Protein AF-H2EST3-F1 (afdb_monomer_lite)

Secondary structure (DSSP, 8-state):
-------SHHHHHHHHHHHHHHHHHHHTTSGGGHHHHHHHHHHHHHHHHT-S-HHHHHHHHHHHHHHHHHHTT----HHHHHHHHHHHHHH-SS---

Sequence (97 aa):
MKIRWFSGGEERKNSAVPLIDDLISELNKKDDNEPVIVVLNKYKDELIKKETSVPFILSRLNVDVSNVVRDNNIIMTDKESDILRDIRKLSSIRYGY

Structure (mmCIF, N/CA/C/O backbone):
data_AF-H2EST3-F1
#
_entry.id   AF-H2EST3-F1
#
loop_
_atom_site.group_PDB
_atom_site.id
_atom_site.type_symbol
_atom_site.label_atom_id
_atom_site.label_alt_id
_atom_site.label_comp_id
_atom_site.label_asym_id
_atom_site.label_entity_id
_atom_site.label_seq_id
_atom_site.pdbx_PDB_ins_code
_atom_site.Cartn_x
_atom_site.Cartn_y
_atom_site.Cartn_z
_atom_site.occupancy
_atom_site.B_iso_or_equiv
_atom_site.auth_seq_id
_atom_site.auth_comp_id
_atom_site.auth_asym_id
_atom_site.auth_atom_id
_atom_site.pdbx_PDB_model_num
ATOM 1 N N . MET A 1 1 ? -5.373 19.910 -20.812 1.00 36.09 1 MET A N 1
ATOM 2 C CA . MET A 1 1 ? -5.288 18.456 -21.082 1.00 36.09 1 MET A CA 1
ATOM 3 C C . MET A 1 1 ? -3.822 18.065 -21.200 1.00 36.09 1 MET A C 1
ATOM 5 O O . MET A 1 1 ? -3.144 18.616 -22.055 1.00 36.09 1 MET A O 1
ATOM 9 N N . LYS A 1 2 ? -3.302 17.193 -20.326 1.00 43.75 2 LYS A N 1
ATOM 10 C CA . LYS A 1 2 ? -1.918 16.695 -20.416 1.00 43.75 2 LYS A CA 1
ATOM 11 C C . LYS A 1 2 ? -1.934 15.172 -20.354 1.00 43.75 2 LYS A C 1
ATOM 13 O O . LYS A 1 2 ? -1.912 14.588 -19.280 1.00 43.75 2 LYS A O 1
ATOM 18 N N . ILE A 1 3 ? -1.994 14.558 -21.529 1.00 56.38 3 ILE A N 1
ATOM 19 C CA . ILE A 1 3 ? -1.623 13.157 -21.708 1.00 56.38 3 ILE A CA 1
ATOM 20 C C . ILE A 1 3 ? -0.100 13.131 -21.548 1.00 56.38 3 ILE A C 1
ATOM 22 O O . ILE A 1 3 ? 0.609 13.703 -22.375 1.00 56.38 3 ILE A O 1
ATOM 26 N N . ARG A 1 4 ? 0.410 12.568 -20.447 1.00 41.22 4 ARG A N 1
ATOM 27 C CA . ARG A 1 4 ? 1.841 12.274 -20.317 1.00 41.22 4 ARG A CA 1
ATOM 28 C C . ARG A 1 4 ? 2.025 10.772 -20.416 1.00 41.22 4 ARG A C 1
ATOM 30 O O . ARG A 1 4 ? 1.585 10.011 -19.565 1.00 41.22 4 ARG A O 1
ATOM 37 N N . TRP A 1 5 ? 2.600 10.395 -21.544 1.00 43.50 5 TRP A N 1
ATOM 38 C CA . TRP A 1 5 ? 2.943 9.045 -21.940 1.00 43.50 5 TRP A CA 1
ATOM 39 C C . TRP A 1 5 ? 4.135 8.580 -21.093 1.00 43.50 5 TRP A C 1
ATOM 41 O O . TRP A 1 5 ? 5.263 9.010 -21.326 1.00 43.50 5 TRP A O 1
ATOM 51 N N . PHE A 1 6 ? 3.873 7.755 -20.079 1.00 49.47 6 PHE A N 1
ATOM 52 C CA . PHE A 1 6 ? 4.873 7.306 -19.110 1.00 49.47 6 PHE A CA 1
ATOM 53 C C . PHE A 1 6 ? 5.866 6.313 -19.756 1.00 49.47 6 PHE A C 1
ATOM 55 O O . PHE A 1 6 ? 5.531 5.151 -19.988 1.00 49.47 6 PHE A O 1
ATOM 62 N N . SER A 1 7 ? 7.083 6.765 -20.061 1.00 44.47 7 SER A N 1
ATOM 63 C CA . SER A 1 7 ? 8.104 6.063 -20.857 1.00 44.47 7 SER A CA 1
ATOM 64 C C . SER A 1 7 ? 9.293 5.514 -20.050 1.00 44.47 7 SER A C 1
ATOM 66 O O . SER A 1 7 ? 10.245 5.008 -20.638 1.00 44.47 7 SER A O 1
ATOM 68 N N . GLY A 1 8 ? 9.270 5.523 -18.713 1.00 51.50 8 GLY A N 1
ATOM 69 C CA . GLY A 1 8 ? 10.373 4.960 -17.917 1.00 51.50 8 GLY A CA 1
ATOM 70 C C . GLY A 1 8 ? 9.959 4.485 -16.528 1.00 51.50 8 GLY A C 1
ATOM 71 O O . GLY A 1 8 ? 9.022 5.013 -15.935 1.00 51.50 8 GLY A O 1
ATOM 72 N N . GLY A 1 9 ? 10.667 3.495 -15.968 1.00 54.47 9 GLY A N 1
ATOM 73 C CA . GLY A 1 9 ? 10.427 2.994 -14.602 1.00 54.47 9 GLY A CA 1
ATOM 74 C C . GLY A 1 9 ? 10.441 4.085 -13.518 1.00 54.47 9 GLY A C 1
ATOM 75 O O . GLY A 1 9 ? 9.825 3.920 -12.470 1.00 54.47 9 GLY A O 1
ATOM 76 N N . GLU A 1 10 ? 11.068 5.228 -13.795 1.00 57.81 10 GLU A N 1
ATOM 77 C CA . GLU A 1 10 ? 11.067 6.409 -12.932 1.00 57.81 10 GLU A CA 1
ATOM 78 C C . GLU A 1 10 ? 9.704 7.119 -12.857 1.00 57.81 10 GLU A C 1
ATOM 80 O O . GLU A 1 10 ? 9.302 7.570 -11.786 1.00 57.81 10 GLU A O 1
ATOM 85 N N . GLU A 1 11 ? 8.937 7.139 -13.948 1.00 63.66 11 GLU A N 1
ATOM 86 C CA . GLU A 1 11 ? 7.596 7.724 -13.963 1.00 63.66 11 GLU A CA 1
ATOM 87 C C . GLU A 1 11 ? 6.582 6.856 -13.214 1.00 63.66 11 GLU A C 1
ATOM 89 O O . GLU A 1 11 ? 5.769 7.375 -12.453 1.00 63.66 11 GLU A O 1
ATOM 94 N N . ARG A 1 12 ? 6.691 5.526 -13.331 1.00 64.12 12 ARG A N 1
ATOM 95 C CA . ARG A 1 12 ? 5.857 4.600 -12.544 1.00 64.12 12 ARG A CA 1
ATOM 96 C C . ARG A 1 12 ? 6.105 4.747 -11.049 1.00 64.12 12 ARG A C 1
ATOM 98 O O . ARG A 1 12 ? 5.153 4.684 -10.282 1.00 64.12 12 ARG A O 1
ATOM 105 N N . LYS A 1 13 ? 7.354 4.993 -10.635 1.00 62.72 13 LYS A N 1
ATOM 106 C CA . LYS A 1 13 ? 7.672 5.319 -9.238 1.00 62.72 13 LYS A CA 1
ATOM 107 C C . LYS A 1 13 ? 6.991 6.622 -8.806 1.00 62.72 13 LYS A C 1
ATOM 109 O O . LYS A 1 13 ? 6.357 6.648 -7.755 1.00 62.72 13 LYS A O 1
ATOM 114 N N . ASN A 1 14 ? 7.090 7.672 -9.624 1.00 68.94 14 ASN A N 1
ATOM 115 C CA . ASN A 1 14 ? 6.472 8.971 -9.339 1.00 68.94 14 ASN A CA 1
ATOM 116 C C . ASN A 1 14 ? 4.937 8.915 -9.288 1.00 68.94 14 ASN A C 1
ATOM 118 O O . ASN A 1 14 ? 4.338 9.763 -8.638 1.00 68.94 14 ASN A O 1
ATOM 122 N N . SER A 1 15 ? 4.302 7.924 -9.920 1.00 71.62 15 SER A N 1
ATOM 123 C CA . SER A 1 15 ? 2.865 7.659 -9.774 1.00 71.62 15 SER A CA 1
ATOM 124 C C . SER A 1 15 ? 2.531 6.714 -8.614 1.00 71.62 15 SER A C 1
ATOM 126 O O . SER A 1 15 ? 1.505 6.894 -7.973 1.00 71.62 15 SER A O 1
ATOM 128 N N . ALA A 1 16 ? 3.379 5.727 -8.310 1.00 82.50 16 ALA A N 1
ATOM 129 C CA . ALA A 1 16 ? 3.108 4.730 -7.272 1.00 82.50 16 ALA A CA 1
ATOM 130 C C . ALA A 1 16 ? 3.274 5.275 -5.847 1.00 82.50 16 ALA A C 1
ATOM 132 O O . ALA A 1 16 ? 2.434 5.017 -4.993 1.00 82.50 16 ALA A O 1
ATOM 133 N N . VAL A 1 17 ? 4.341 6.038 -5.586 1.00 86.56 17 VAL A N 1
ATOM 134 C CA . VAL A 1 17 ? 4.615 6.603 -4.253 1.00 86.56 17 VAL A CA 1
ATOM 135 C C . VAL A 1 17 ? 3.463 7.475 -3.728 1.00 86.56 17 VAL A C 1
ATOM 137 O O . VAL A 1 17 ? 3.048 7.230 -2.598 1.00 86.56 17 VAL A O 1
ATOM 140 N N . PRO A 1 18 ? 2.901 8.439 -4.489 1.00 87.94 18 PRO A N 1
ATOM 141 C CA . PRO A 1 18 ? 1.779 9.240 -3.995 1.00 87.94 18 PRO A CA 1
ATOM 142 C C . PRO A 1 18 ? 0.493 8.430 -3.790 1.00 87.94 18 PRO A C 1
ATOM 144 O O . PRO A 1 18 ? -0.256 8.740 -2.874 1.00 87.94 18 PRO A O 1
ATOM 147 N N . LEU A 1 19 ? 0.243 7.376 -4.578 1.00 87.44 19 LEU A N 1
ATOM 148 C CA . LEU A 1 19 ? -0.903 6.484 -4.344 1.00 87.44 19 LEU A CA 1
ATOM 149 C C . LEU A 1 19 ? -0.747 5.691 -3.042 1.00 87.44 19 LEU A C 1
ATOM 151 O O . LEU A 1 19 ? -1.704 5.537 -2.292 1.00 87.44 19 LEU A O 1
ATOM 155 N N . ILE A 1 20 ? 0.465 5.207 -2.757 1.00 88.69 20 ILE A N 1
ATOM 156 C CA . ILE A 1 20 ? 0.762 4.528 -1.491 1.00 88.69 20 ILE A CA 1
ATOM 157 C C . ILE A 1 20 ? 0.611 5.503 -0.315 1.00 88.69 20 ILE A C 1
ATOM 159 O O . ILE A 1 20 ? 0.094 5.114 0.727 1.00 88.69 20 ILE A O 1
ATOM 163 N N . ASP A 1 21 ? 1.020 6.763 -0.480 1.00 90.06 21 ASP A N 1
ATOM 164 C CA . ASP A 1 21 ? 0.868 7.802 0.544 1.00 90.06 21 ASP A CA 1
ATOM 165 C C . ASP A 1 21 ? -0.608 8.132 0.827 1.00 90.06 21 ASP A C 1
ATOM 167 O O . ASP A 1 21 ? -1.009 8.160 1.990 1.00 90.06 21 ASP A O 1
ATOM 171 N N . ASP A 1 22 ? -1.433 8.282 -0.219 1.00 89.94 22 ASP A N 1
ATOM 172 C CA . ASP A 1 22 ? -2.883 8.494 -0.076 1.00 89.94 22 ASP A CA 1
ATOM 173 C C . ASP A 1 22 ? -3.542 7.299 0.626 1.00 89.94 22 ASP A C 1
ATOM 175 O O . ASP A 1 22 ? -4.299 7.482 1.577 1.00 89.94 22 ASP A O 1
ATOM 179 N N . LEU A 1 23 ? -3.172 6.067 0.249 1.00 90.00 23 LEU A N 1
ATOM 180 C CA . LEU A 1 23 ? -3.679 4.859 0.901 1.00 90.00 23 LEU A CA 1
ATOM 181 C C . LEU A 1 23 ? -3.292 4.801 2.386 1.00 90.00 23 LEU A C 1
ATOM 183 O O . LEU A 1 23 ? -4.140 4.501 3.220 1.00 90.00 23 LEU A O 1
ATOM 187 N N . ILE A 1 24 ? -2.039 5.118 2.734 1.00 90.31 24 ILE A N 1
ATOM 188 C CA . ILE A 1 24 ? -1.592 5.194 4.134 1.00 90.31 24 ILE A CA 1
ATOM 189 C C . ILE A 1 24 ? -2.368 6.279 4.891 1.00 90.31 24 ILE A C 1
ATOM 191 O O . ILE A 1 24 ? -2.750 6.059 6.037 1.00 90.31 24 ILE A O 1
ATOM 195 N N . SER A 1 25 ? -2.613 7.438 4.275 1.00 90.00 25 SER A N 1
ATOM 196 C CA . SER A 1 25 ? -3.373 8.536 4.884 1.00 90.00 25 SER A CA 1
ATOM 197 C C . SER A 1 25 ? -4.826 8.148 5.170 1.00 90.00 25 SER A C 1
ATOM 199 O O . SER A 1 25 ? -5.345 8.449 6.243 1.00 90.00 25 SER A O 1
ATOM 201 N N . GLU A 1 26 ? -5.475 7.435 4.245 1.00 88.38 26 GLU A N 1
ATOM 202 C CA . GLU A 1 26 ? -6.831 6.918 4.446 1.00 88.38 26 GLU A CA 1
ATOM 203 C C . GLU A 1 26 ? -6.877 5.829 5.522 1.00 88.38 26 GLU A C 1
ATOM 205 O O . GLU A 1 26 ? -7.736 5.880 6.403 1.00 88.38 26 GLU A O 1
ATOM 210 N N . LEU A 1 27 ? -5.919 4.897 5.502 1.00 86.81 27 LEU A N 1
ATOM 211 C CA . LEU A 1 27 ? -5.834 3.808 6.474 1.00 86.81 27 LEU A CA 1
ATOM 212 C C . LEU A 1 27 ? -5.523 4.319 7.889 1.00 86.81 27 LEU A C 1
ATOM 214 O O . LEU A 1 27 ? -6.094 3.795 8.839 1.00 86.81 27 LEU A O 1
ATOM 218 N N . ASN A 1 28 ? -4.696 5.363 8.031 1.00 85.75 28 ASN A N 1
ATOM 219 C CA . ASN A 1 28 ? -4.355 6.002 9.314 1.00 85.75 28 ASN A CA 1
ATOM 220 C C . ASN A 1 28 ? -5.555 6.635 10.036 1.00 85.75 28 ASN A C 1
ATOM 222 O O . ASN A 1 28 ? -5.437 7.027 11.192 1.00 85.75 28 ASN A O 1
ATOM 226 N N . LYS A 1 29 ? -6.713 6.766 9.379 1.00 84.56 29 LYS A N 1
ATOM 227 C CA . LYS A 1 29 ? -7.941 7.248 10.030 1.00 84.56 29 LYS A CA 1
ATOM 228 C C . LYS A 1 29 ? -8.568 6.203 10.960 1.00 84.56 29 LYS A C 1
ATOM 230 O O . LYS A 1 29 ? -9.520 6.537 11.661 1.00 84.56 29 LYS A O 1
ATOM 235 N N . LYS A 1 30 ? -8.089 4.954 10.930 1.00 81.38 30 LYS A N 1
ATOM 236 C CA . LYS A 1 30 ? -8.565 3.840 11.758 1.00 81.38 30 LYS A CA 1
ATOM 237 C C . LYS A 1 30 ? -7.365 3.185 12.455 1.00 81.38 30 LYS A C 1
ATOM 239 O O . LYS A 1 30 ? -6.412 2.802 11.779 1.00 81.38 30 LYS A O 1
ATOM 244 N N . ASP A 1 31 ? -7.432 3.011 13.773 1.00 71.56 31 ASP A N 1
ATOM 245 C CA . ASP A 1 31 ? -6.364 2.379 14.567 1.00 71.56 31 ASP A CA 1
ATOM 246 C C . ASP A 1 31 ? -6.110 0.905 14.184 1.00 71.56 31 ASP A C 1
ATOM 248 O O . ASP A 1 31 ? -4.979 0.432 14.251 1.00 71.56 31 ASP A O 1
ATOM 252 N N . ASP A 1 32 ? -7.119 0.181 13.691 1.00 78.19 32 ASP A N 1
ATOM 253 C CA . ASP A 1 32 ? -7.011 -1.253 13.361 1.00 78.19 32 ASP A CA 1
ATOM 254 C C . ASP A 1 32 ? -6.181 -1.564 12.094 1.00 78.19 32 ASP A C 1
ATOM 256 O O . ASP A 1 32 ? -5.981 -2.724 11.729 1.00 78.19 32 ASP A O 1
ATOM 260 N N . ASN A 1 33 ? -5.683 -0.536 11.401 1.00 85.12 33 ASN A N 1
ATOM 261 C CA . ASN A 1 33 ? -4.982 -0.671 10.123 1.00 85.12 33 ASN A CA 1
ATOM 262 C C . ASN A 1 33 ? -3.451 -0.641 10.237 1.00 85.12 33 ASN A C 1
ATOM 264 O O . ASN A 1 33 ? -2.756 -0.685 9.215 1.00 85.12 33 ASN A O 1
ATOM 268 N N . GLU A 1 34 ? -2.896 -0.578 11.448 1.00 86.38 34 GLU A N 1
ATOM 269 C CA . GLU A 1 34 ? -1.444 -0.531 11.661 1.00 86.38 34 GLU A CA 1
ATOM 270 C C . GLU A 1 34 ? -0.669 -1.631 10.894 1.00 86.38 34 GLU A C 1
ATOM 272 O O . GLU A 1 34 ? 0.304 -1.297 10.205 1.00 86.38 34 GLU A O 1
ATOM 277 N N . PRO A 1 35 ? -1.113 -2.910 10.866 1.00 87.31 35 PRO A N 1
ATOM 278 C CA . PRO A 1 35 ? -0.396 -3.971 10.157 1.00 87.31 35 PRO A CA 1
ATOM 279 C C . PRO A 1 35 ? -0.228 -3.706 8.655 1.00 87.31 35 PRO A C 1
ATOM 281 O O . PRO A 1 35 ? 0.837 -3.962 8.086 1.00 87.31 35 PRO A O 1
ATOM 284 N N . VAL A 1 36 ? -1.257 -3.170 7.988 1.00 88.44 36 VAL A N 1
ATOM 285 C CA . VAL A 1 36 ? -1.196 -2.887 6.545 1.00 88.44 36 VAL A CA 1
ATOM 286 C C . VAL A 1 36 ? -0.387 -1.620 6.260 1.00 88.44 36 VAL A C 1
ATOM 288 O O . VAL A 1 36 ? 0.343 -1.566 5.269 1.00 88.44 36 VAL A O 1
ATOM 291 N N . ILE A 1 37 ? -0.420 -0.634 7.160 1.00 89.69 37 ILE A N 1
ATOM 292 C CA . ILE A 1 37 ? 0.374 0.597 7.055 1.00 89.69 37 ILE A CA 1
ATOM 293 C C . ILE A 1 37 ? 1.874 0.290 7.147 1.00 89.69 37 ILE A C 1
ATOM 295 O O . ILE A 1 37 ? 2.665 0.851 6.382 1.00 89.69 37 ILE A O 1
ATOM 299 N N . VAL A 1 38 ? 2.283 -0.626 8.030 1.00 90.94 38 VAL A N 1
ATOM 300 C CA . VAL A 1 38 ? 3.684 -1.069 8.146 1.00 90.94 38 VAL A CA 1
ATOM 301 C C . VAL A 1 38 ? 4.173 -1.684 6.833 1.00 90.94 38 VAL A C 1
ATOM 303 O O . VAL A 1 38 ? 5.250 -1.338 6.338 1.00 90.94 38 VAL A O 1
ATOM 306 N N . VAL A 1 39 ? 3.359 -2.548 6.224 1.00 91.81 39 VAL A N 1
ATOM 307 C CA . VAL A 1 39 ? 3.659 -3.173 4.929 1.00 91.81 39 VAL A CA 1
ATOM 308 C C . VAL A 1 39 ? 3.784 -2.125 3.820 1.00 91.81 39 VAL A C 1
ATOM 310 O O . VAL A 1 39 ? 4.756 -2.140 3.063 1.00 91.81 39 VAL A O 1
ATOM 313 N N . LEU A 1 40 ? 2.846 -1.178 3.739 1.00 91.12 40 LEU A N 1
ATOM 314 C CA . LEU A 1 40 ? 2.870 -0.110 2.735 1.00 91.12 40 LEU A CA 1
ATOM 315 C C . LEU A 1 40 ? 4.113 0.784 2.866 1.00 91.12 40 LEU A C 1
ATOM 317 O O . LEU A 1 40 ? 4.745 1.104 1.857 1.00 91.12 40 LEU A O 1
ATOM 321 N N . ASN A 1 41 ? 4.512 1.136 4.092 1.00 91.69 41 ASN A N 1
ATOM 322 C CA . ASN A 1 41 ? 5.718 1.930 4.338 1.00 91.69 41 ASN A CA 1
ATOM 323 C C . ASN A 1 41 ? 6.999 1.195 3.931 1.00 91.69 41 ASN A C 1
ATOM 325 O O . ASN A 1 41 ? 7.872 1.798 3.306 1.00 91.69 41 ASN A O 1
ATOM 329 N N . LYS A 1 42 ? 7.095 -0.110 4.215 1.00 91.75 42 LYS A N 1
ATOM 330 C CA . LYS A 1 42 ? 8.230 -0.939 3.786 1.00 91.75 42 LYS A CA 1
ATOM 331 C C . LYS A 1 42 ? 8.406 -0.898 2.266 1.00 91.75 42 LYS A C 1
ATOM 333 O O . LYS A 1 42 ? 9.492 -0.614 1.769 1.00 91.75 42 LYS A O 1
ATOM 338 N N . TYR A 1 43 ? 7.327 -1.120 1.522 1.00 90.00 43 TYR A N 1
ATOM 339 C CA . TYR A 1 43 ? 7.380 -1.123 0.061 1.00 90.00 43 TYR A CA 1
ATOM 340 C C . TYR A 1 43 ? 7.582 0.275 -0.542 1.00 90.00 43 TYR A C 1
ATOM 342 O O . TYR A 1 43 ? 8.227 0.405 -1.583 1.00 90.00 43 TYR A O 1
ATOM 350 N N . LYS A 1 44 ? 7.081 1.336 0.107 1.00 89.50 44 LYS A N 1
ATOM 351 C CA . LYS A 1 44 ? 7.389 2.729 -0.259 1.00 89.50 44 LYS A CA 1
ATOM 352 C C . LYS A 1 44 ? 8.893 2.999 -0.169 1.00 89.50 44 LYS A C 1
ATOM 354 O O . LYS A 1 44 ? 9.455 3.583 -1.093 1.00 89.50 44 LYS A O 1
ATOM 359 N N . ASP A 1 45 ? 9.541 2.552 0.903 1.00 88.88 45 ASP A N 1
ATOM 360 C CA . ASP A 1 45 ? 10.988 2.685 1.082 1.00 88.88 45 ASP A CA 1
ATOM 361 C C . ASP A 1 45 ? 11.773 1.891 0.018 1.00 88.88 45 ASP A C 1
ATOM 363 O O . ASP A 1 45 ? 12.652 2.457 -0.635 1.00 88.88 45 ASP A O 1
ATOM 367 N N . GLU A 1 46 ? 11.374 0.646 -0.280 1.00 88.69 46 GLU A N 1
ATOM 368 C CA . GLU A 1 46 ? 11.963 -0.157 -1.372 1.00 88.69 46 GLU A CA 1
ATOM 369 C C . GLU A 1 46 ? 11.841 0.544 -2.745 1.00 88.69 46 GLU A C 1
ATOM 371 O O . GLU A 1 46 ? 12.793 0.572 -3.535 1.00 88.69 46 GLU A O 1
ATOM 376 N N . LEU A 1 47 ? 10.690 1.171 -3.035 1.00 84.75 47 LEU A N 1
ATOM 377 C CA . LEU A 1 47 ? 10.489 1.959 -4.258 1.00 84.75 47 LEU A CA 1
ATOM 378 C C . LEU A 1 47 ? 11.423 3.175 -4.320 1.00 84.75 47 LEU A C 1
ATOM 380 O O . LEU A 1 47 ? 11.945 3.496 -5.393 1.00 84.75 47 LEU A O 1
ATOM 384 N N . ILE A 1 48 ? 11.632 3.865 -3.195 1.00 83.75 48 ILE A N 1
ATOM 385 C CA . ILE A 1 48 ? 12.508 5.042 -3.106 1.00 83.75 48 ILE A CA 1
ATOM 386 C C . ILE A 1 48 ? 13.967 4.637 -3.313 1.00 83.75 48 ILE A C 1
ATOM 388 O O . ILE A 1 48 ? 14.659 5.281 -4.109 1.00 83.75 48 ILE A O 1
ATOM 392 N N . LYS A 1 49 ? 14.400 3.550 -2.665 1.00 82.44 49 LYS A N 1
ATOM 393 C CA . LYS A 1 49 ? 15.760 3.005 -2.755 1.00 82.44 49 LYS A CA 1
ATOM 394 C C . LYS A 1 49 ? 16.092 2.401 -4.122 1.00 82.44 49 LYS A C 1
ATOM 396 O O . LYS A 1 49 ? 17.265 2.189 -4.413 1.00 82.44 49 LYS A O 1
ATOM 401 N N . LYS A 1 50 ? 15.090 2.182 -4.989 1.00 70.38 50 LYS A N 1
ATOM 402 C CA . LYS A 1 50 ? 15.236 1.580 -6.330 1.00 70.38 50 LYS A CA 1
ATOM 403 C C . LYS A 1 50 ? 15.994 0.236 -6.290 1.00 70.38 50 LYS A C 1
ATOM 405 O O . LYS A 1 50 ? 16.699 -0.093 -7.240 1.00 70.38 50 LYS A O 1
ATOM 410 N N . GLU A 1 51 ? 15.840 -0.547 -5.219 1.00 67.25 51 GLU A N 1
ATOM 411 C CA . GLU A 1 51 ? 16.583 -1.808 -5.027 1.00 67.25 51 GLU A CA 1
ATOM 412 C C . GLU A 1 51 ? 16.248 -2.857 -6.096 1.00 67.25 51 GLU A C 1
ATOM 414 O O . GLU A 1 51 ? 17.041 -3.749 -6.387 1.00 67.25 51 GLU A O 1
ATOM 419 N N . THR A 1 52 ? 15.062 -2.775 -6.705 1.00 75.00 52 THR A N 1
ATOM 420 C CA . THR A 1 52 ? 14.599 -3.696 -7.751 1.00 75.00 52 THR A CA 1
ATOM 421 C C . THR A 1 52 ? 13.630 -2.984 -8.705 1.00 75.00 52 THR A C 1
ATOM 423 O O . THR A 1 52 ? 13.242 -1.832 -8.500 1.00 75.00 52 THR A O 1
ATOM 426 N N . SER A 1 53 ? 13.233 -3.651 -9.793 1.00 82.19 53 SER A N 1
ATOM 427 C CA . SER A 1 53 ? 12.247 -3.120 -10.735 1.00 82.19 53 SER A CA 1
ATOM 428 C C . SER A 1 53 ? 10.914 -2.777 -10.047 1.00 82.19 53 SER A C 1
ATOM 430 O O . SER A 1 53 ? 10.322 -3.600 -9.350 1.00 82.19 53 SER A O 1
ATOM 432 N N . VAL A 1 54 ? 10.408 -1.565 -10.300 1.00 81.69 54 VAL A N 1
ATOM 433 C CA . VAL A 1 54 ? 9.112 -1.068 -9.798 1.00 81.69 54 VAL A CA 1
ATOM 434 C C . VAL A 1 54 ? 7.957 -2.073 -9.961 1.00 81.69 54 VAL A C 1
ATOM 4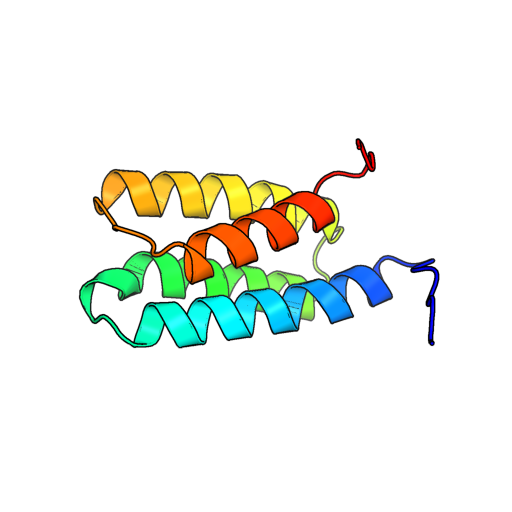36 O O . VAL A 1 54 ? 7.276 -2.325 -8.971 1.00 81.69 54 VAL A O 1
ATOM 439 N N . PRO A 1 55 ? 7.716 -2.699 -11.135 1.00 82.12 55 PRO A N 1
ATOM 440 C CA . PRO A 1 55 ? 6.607 -3.648 -11.271 1.00 82.12 55 PRO A CA 1
ATOM 441 C C . PRO A 1 55 ? 6.752 -4.882 -10.371 1.00 82.12 55 PRO A C 1
ATOM 443 O O . PRO A 1 55 ? 5.747 -5.391 -9.882 1.00 82.12 55 PRO A O 1
ATOM 446 N N . PHE A 1 56 ? 7.980 -5.336 -10.099 1.00 84.50 56 PHE A N 1
ATOM 447 C CA . PHE A 1 56 ? 8.221 -6.457 -9.190 1.00 84.50 56 PHE A CA 1
ATOM 448 C C . PHE A 1 56 ? 7.894 -6.090 -7.738 1.00 84.50 56 PHE A C 1
ATOM 450 O O . PHE A 1 56 ? 7.167 -6.827 -7.073 1.00 84.50 56 PHE A O 1
ATOM 457 N N . ILE A 1 57 ? 8.353 -4.919 -7.279 1.00 87.31 57 ILE A N 1
ATOM 458 C CA . ILE A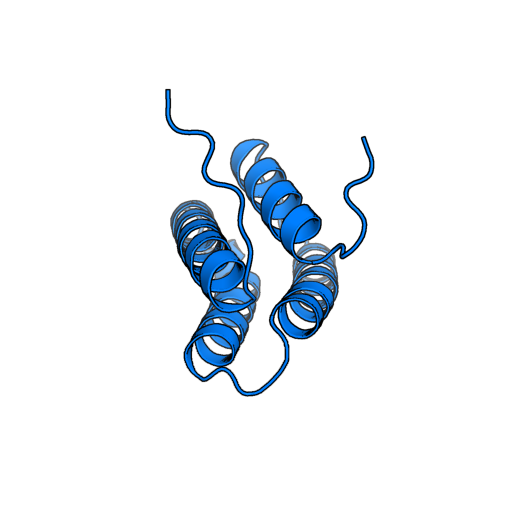 1 57 ? 8.054 -4.402 -5.933 1.00 87.31 57 ILE A CA 1
ATOM 459 C C . ILE A 1 57 ? 6.535 -4.269 -5.745 1.00 87.31 57 ILE A C 1
ATOM 461 O O . ILE A 1 57 ? 5.977 -4.769 -4.771 1.00 87.31 57 ILE A O 1
ATOM 465 N N . LEU A 1 58 ? 5.840 -3.676 -6.721 1.00 86.38 58 LEU A N 1
ATOM 466 C CA . LEU A 1 58 ? 4.388 -3.496 -6.663 1.00 86.38 58 LEU A CA 1
ATOM 467 C C . LEU A 1 58 ? 3.615 -4.821 -6.733 1.00 86.38 58 LEU A C 1
ATOM 469 O O . LEU A 1 58 ? 2.586 -4.970 -6.078 1.00 86.38 58 LEU A O 1
ATOM 473 N N . SER A 1 59 ? 4.095 -5.805 -7.499 1.00 87.00 59 SER A N 1
ATOM 474 C CA . SER A 1 59 ? 3.478 -7.135 -7.529 1.00 87.00 59 SER A CA 1
ATOM 475 C C . SER A 1 59 ? 3.554 -7.813 -6.163 1.00 87.00 59 SER A C 1
ATOM 477 O O . SER A 1 59 ? 2.588 -8.451 -5.749 1.00 87.00 59 SER A O 1
ATOM 479 N N . ARG A 1 60 ? 4.681 -7.664 -5.457 1.00 90.12 60 ARG A N 1
ATOM 480 C CA . ARG A 1 60 ? 4.862 -8.218 -4.114 1.00 90.12 60 ARG A CA 1
ATOM 481 C C . ARG A 1 60 ? 3.997 -7.493 -3.083 1.00 90.12 60 ARG A C 1
ATOM 483 O O . ARG A 1 60 ? 3.304 -8.158 -2.320 1.00 90.12 60 ARG A O 1
ATOM 490 N N . LEU A 1 61 ? 3.944 -6.158 -3.152 1.00 91.00 61 LEU A N 1
ATOM 491 C CA . LEU A 1 61 ? 3.048 -5.332 -2.336 1.00 91.00 61 LEU A CA 1
ATOM 492 C C . LEU A 1 61 ? 1.597 -5.809 -2.431 1.00 91.00 61 LEU A C 1
ATOM 494 O O . LEU A 1 61 ? 0.953 -5.974 -1.403 1.00 91.00 61 LEU A O 1
ATOM 498 N N . ASN A 1 62 ? 1.086 -6.083 -3.636 1.00 88.88 62 ASN A N 1
ATOM 499 C CA . ASN A 1 62 ? -0.299 -6.537 -3.800 1.00 88.88 62 ASN A CA 1
ATOM 500 C C . ASN A 1 62 ? -0.587 -7.849 -3.054 1.00 88.88 62 ASN A C 1
ATOM 502 O O . ASN A 1 62 ? -1.666 -8.006 -2.483 1.00 88.88 62 ASN A O 1
ATOM 506 N N . VAL A 1 63 ? 0.362 -8.789 -3.057 1.00 90.38 63 VAL A N 1
ATOM 507 C CA . VAL A 1 63 ? 0.216 -10.079 -2.366 1.00 90.38 63 VAL A CA 1
ATOM 508 C C . VAL A 1 63 ? 0.277 -9.889 -0.853 1.00 90.38 63 VAL A C 1
ATOM 510 O O . VAL A 1 63 ? -0.600 -10.382 -0.147 1.00 90.38 63 VAL A O 1
ATOM 513 N N . ASP A 1 64 ? 1.270 -9.147 -0.361 1.00 92.06 64 ASP A N 1
ATOM 514 C CA . ASP A 1 64 ? 1.433 -8.863 1.067 1.00 92.06 64 ASP A CA 1
ATOM 515 C C . ASP A 1 64 ? 0.223 -8.113 1.637 1.00 92.06 64 ASP A C 1
ATOM 517 O O . ASP A 1 64 ? -0.350 -8.551 2.629 1.00 92.06 64 ASP A O 1
ATOM 521 N N . VAL A 1 65 ? -0.230 -7.043 0.974 1.00 90.00 65 VAL A N 1
ATOM 522 C CA . VAL A 1 65 ? -1.418 -6.283 1.396 1.00 90.00 65 VAL A CA 1
ATOM 523 C C . VAL A 1 65 ? -2.653 -7.180 1.422 1.00 90.00 65 VAL A C 1
ATOM 525 O O . VAL A 1 65 ? -3.384 -7.167 2.405 1.00 90.00 65 VAL A O 1
ATOM 528 N N . SER A 1 66 ? -2.866 -8.010 0.394 1.00 88.56 66 SER A N 1
ATOM 529 C CA . SER A 1 66 ? -4.011 -8.935 0.363 1.00 88.56 66 SER A CA 1
ATOM 530 C C . SER A 1 66 ? -3.975 -9.944 1.514 1.00 88.56 66 SER A C 1
ATOM 532 O O . SER A 1 66 ? -5.015 -10.261 2.088 1.00 88.56 66 SER A O 1
ATOM 534 N N . ASN A 1 67 ? -2.786 -10.444 1.864 1.00 91.56 67 ASN A N 1
ATOM 535 C CA . ASN A 1 67 ? -2.618 -11.348 2.996 1.00 91.56 67 ASN A CA 1
ATOM 536 C C . ASN A 1 67 ? -2.892 -10.627 4.318 1.00 91.56 67 ASN A C 1
ATOM 538 O O . ASN A 1 67 ? -3.708 -11.108 5.090 1.00 91.56 67 ASN A O 1
ATOM 542 N N . VAL A 1 68 ? -2.295 -9.455 4.551 1.00 91.25 68 VAL A N 1
ATOM 543 C CA . VAL A 1 68 ? -2.473 -8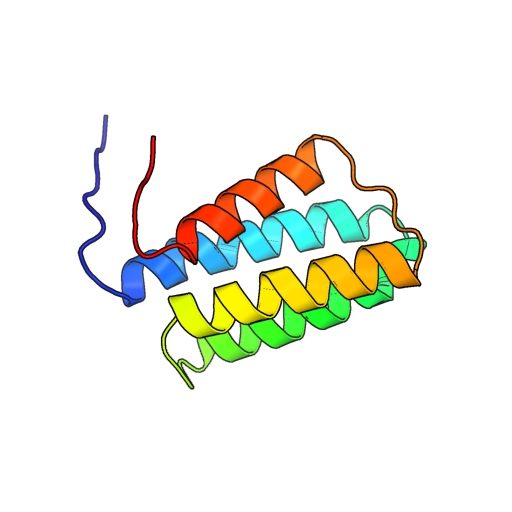.696 5.801 1.00 91.25 68 VAL A CA 1
ATOM 544 C C . VAL A 1 68 ? -3.920 -8.257 6.001 1.00 91.25 68 VAL A C 1
ATOM 546 O O . VAL A 1 68 ? -4.437 -8.379 7.110 1.00 91.25 68 VAL A O 1
ATOM 549 N N . VAL A 1 69 ? -4.590 -7.802 4.940 1.00 89.00 69 VAL A N 1
ATOM 550 C CA . VAL A 1 69 ? -6.013 -7.439 4.979 1.00 89.00 69 VAL A CA 1
ATOM 551 C C . VAL A 1 69 ? -6.870 -8.642 5.371 1.00 89.00 69 VAL A C 1
ATOM 553 O O . VAL A 1 69 ? -7.756 -8.507 6.211 1.00 89.00 69 VAL A O 1
ATOM 556 N N . ARG A 1 70 ? -6.585 -9.826 4.814 1.00 89.19 70 ARG A N 1
ATOM 557 C CA . ARG A 1 70 ? -7.303 -11.061 5.149 1.00 89.19 70 ARG A CA 1
ATOM 558 C C . ARG A 1 70 ? -7.008 -11.538 6.574 1.00 89.19 70 ARG A C 1
ATOM 560 O O . ARG A 1 70 ? -7.944 -11.868 7.288 1.00 89.19 70 ARG A O 1
ATOM 567 N N . ASP A 1 71 ? -5.741 -11.581 6.977 1.00 89.81 71 ASP A N 1
ATOM 568 C CA . ASP A 1 71 ? -5.309 -12.080 8.291 1.00 89.81 71 ASP A CA 1
ATOM 569 C C . ASP A 1 71 ? -5.800 -11.195 9.446 1.00 89.81 71 ASP A C 1
ATOM 571 O O . ASP A 1 71 ? -6.163 -11.707 10.500 1.00 89.81 71 ASP A O 1
ATOM 575 N N . ASN A 1 72 ? -5.869 -9.877 9.238 1.00 86.44 72 ASN A N 1
ATOM 576 C CA . ASN A 1 72 ? -6.331 -8.918 10.249 1.00 86.44 72 ASN A CA 1
ATOM 577 C C . ASN A 1 72 ? -7.812 -8.535 10.072 1.00 86.44 72 ASN A C 1
ATOM 579 O O . ASN A 1 72 ? -8.301 -7.641 10.754 1.00 86.44 72 ASN A O 1
ATOM 583 N N . ASN A 1 73 ? -8.525 -9.197 9.151 1.00 86.81 73 ASN A N 1
ATOM 584 C CA . ASN A 1 73 ? -9.939 -8.960 8.846 1.00 86.81 73 ASN A CA 1
ATOM 585 C C . ASN A 1 73 ? -10.272 -7.467 8.608 1.00 86.81 73 ASN A C 1
ATOM 587 O O . ASN A 1 73 ? -11.312 -6.962 9.042 1.00 86.81 73 ASN A O 1
ATOM 591 N N . ILE A 1 74 ? -9.363 -6.765 7.923 1.00 86.00 74 ILE A N 1
ATOM 592 C CA . ILE A 1 74 ? -9.429 -5.322 7.679 1.00 86.00 74 ILE A CA 1
ATOM 593 C C . ILE A 1 74 ? -10.522 -5.028 6.655 1.00 86.00 74 ILE A C 1
ATOM 595 O O . ILE A 1 74 ? -10.512 -5.551 5.540 1.00 86.00 74 ILE A O 1
ATOM 599 N N . ILE A 1 75 ? -11.441 -4.130 7.008 1.00 85.06 75 ILE A N 1
ATOM 600 C CA . ILE A 1 75 ? -12.491 -3.671 6.097 1.00 85.06 75 ILE A CA 1
ATOM 601 C C . ILE A 1 75 ? -12.047 -2.366 5.433 1.00 85.06 75 ILE A C 1
ATOM 603 O O . ILE A 1 75 ? -12.070 -1.283 6.032 1.00 85.06 75 ILE A O 1
ATOM 607 N N . MET A 1 76 ? -11.653 -2.487 4.166 1.00 84.25 76 MET A N 1
ATOM 608 C CA . MET A 1 76 ? -11.358 -1.353 3.295 1.00 84.25 76 MET A CA 1
ATOM 609 C C . MET A 1 76 ? -12.652 -0.706 2.791 1.00 84.25 76 MET A C 1
ATOM 611 O O . MET A 1 76 ? -13.603 -1.384 2.411 1.00 84.25 76 MET A O 1
ATOM 615 N N . THR A 1 77 ? -12.673 0.620 2.766 1.00 88.19 77 THR A N 1
ATOM 616 C CA . THR A 1 77 ? -13.693 1.430 2.093 1.00 88.19 77 THR A CA 1
ATOM 617 C C . THR A 1 77 ? -13.531 1.357 0.577 1.00 88.19 77 THR A C 1
ATOM 619 O O . THR A 1 77 ? -12.495 0.925 0.055 1.00 88.19 77 THR A O 1
ATOM 622 N N . ASP A 1 78 ? -14.539 1.844 -0.148 1.00 87.56 78 ASP A N 1
ATOM 623 C CA . ASP A 1 78 ? -14.480 1.994 -1.602 1.00 87.56 78 ASP A CA 1
ATOM 624 C C . ASP A 1 78 ? -13.275 2.831 -2.052 1.00 87.56 78 ASP A C 1
ATOM 626 O O . ASP A 1 78 ? -12.618 2.474 -3.028 1.00 87.56 78 ASP A O 1
ATOM 630 N N . LYS A 1 79 ? -12.931 3.898 -1.311 1.00 87.19 79 LYS A N 1
ATOM 631 C CA . LYS A 1 79 ? -11.771 4.747 -1.624 1.00 87.19 79 LYS A CA 1
ATOM 632 C C . LYS A 1 79 ? -10.456 3.973 -1.475 1.00 87.19 79 LYS A C 1
ATOM 634 O O . LYS A 1 79 ? -9.650 3.963 -2.399 1.00 87.19 79 LYS A O 1
ATOM 639 N N . GLU A 1 80 ? -10.256 3.294 -0.345 1.00 88.38 80 GLU A N 1
ATOM 640 C CA . GLU A 1 80 ? -9.054 2.479 -0.082 1.00 88.38 80 GLU A CA 1
ATOM 641 C C . GLU A 1 80 ? -8.887 1.373 -1.144 1.00 88.38 80 GLU A C 1
ATOM 643 O O . GLU A 1 80 ? -7.792 1.151 -1.670 1.00 88.38 80 GLU A O 1
ATOM 648 N N . SER A 1 81 ? -9.995 0.729 -1.521 1.00 88.56 81 SER A N 1
ATOM 649 C CA . SER A 1 81 ? -10.024 -0.322 -2.543 1.00 88.56 81 SER A CA 1
ATOM 650 C C . SER A 1 81 ? -9.722 0.202 -3.950 1.00 88.56 81 SER A C 1
ATOM 652 O O . SER A 1 81 ? -9.054 -0.480 -4.733 1.00 88.56 81 SER A O 1
ATOM 654 N N . ASP A 1 82 ? -10.189 1.406 -4.290 1.00 88.81 82 ASP A N 1
ATOM 655 C CA . ASP A 1 82 ? -9.914 2.031 -5.586 1.00 88.81 82 ASP A CA 1
ATOM 656 C C . ASP A 1 82 ? -8.431 2.397 -5.735 1.00 88.81 82 ASP A C 1
ATOM 658 O O . ASP A 1 82 ? -7.806 2.044 -6.739 1.00 88.81 82 ASP A O 1
ATOM 662 N N . ILE A 1 83 ? -7.829 2.972 -4.689 1.00 88.62 83 ILE A N 1
ATOM 663 C CA . ILE A 1 83 ? -6.394 3.291 -4.668 1.00 88.62 83 ILE A CA 1
ATOM 664 C C . ILE A 1 83 ? -5.558 2.014 -4.825 1.00 88.62 83 ILE A C 1
ATOM 666 O O . ILE A 1 83 ? -4.625 1.968 -5.634 1.00 88.62 83 ILE A O 1
ATOM 670 N N . LEU A 1 84 ? -5.914 0.939 -4.111 1.00 87.81 84 LEU A N 1
ATOM 671 C CA . LEU A 1 8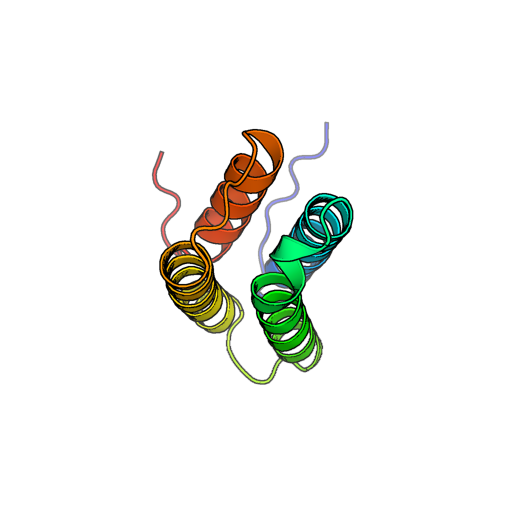4 ? -5.238 -0.354 -4.243 1.00 87.81 84 LEU A CA 1
ATOM 672 C C . LEU A 1 84 ? -5.346 -0.909 -5.674 1.00 87.81 84 LEU A C 1
ATOM 674 O O . LEU A 1 84 ? -4.383 -1.459 -6.216 1.00 87.81 84 LEU A O 1
ATOM 678 N N . ARG A 1 85 ? -6.500 -0.728 -6.325 1.00 87.94 85 ARG A N 1
ATOM 679 C CA . ARG A 1 85 ? -6.711 -1.127 -7.719 1.00 87.94 85 ARG A CA 1
ATOM 680 C C . ARG A 1 85 ? -5.809 -0.349 -8.676 1.00 87.94 85 ARG A C 1
ATOM 682 O O . ARG A 1 85 ? -5.271 -0.955 -9.605 1.00 87.94 85 ARG A O 1
ATOM 689 N N . ASP A 1 86 ? -5.601 0.945 -8.459 1.00 86.88 86 ASP A N 1
ATOM 690 C CA . ASP A 1 86 ? -4.669 1.739 -9.266 1.00 86.88 86 ASP A CA 1
ATOM 691 C C . ASP A 1 86 ? -3.209 1.332 -9.049 1.00 86.88 86 ASP A C 1
ATOM 693 O O . ASP A 1 86 ? -2.472 1.154 -10.023 1.00 86.88 86 ASP A O 1
ATOM 697 N N . ILE A 1 87 ? -2.806 1.049 -7.807 1.00 86.00 87 ILE A N 1
ATOM 698 C CA . ILE A 1 87 ? -1.479 0.487 -7.504 1.00 86.00 87 ILE A CA 1
ATOM 699 C C . ILE A 1 87 ? -1.277 -0.850 -8.237 1.00 86.00 87 ILE A C 1
ATOM 701 O O . ILE A 1 87 ? -0.221 -1.103 -8.827 1.00 86.00 87 ILE A O 1
ATOM 705 N N . ARG A 1 88 ? -2.308 -1.702 -8.282 1.00 85.75 88 ARG A N 1
ATOM 706 C CA . ARG A 1 88 ? -2.263 -2.979 -9.003 1.00 85.75 88 ARG A CA 1
ATOM 707 C C . ARG A 1 88 ? -2.080 -2.801 -10.509 1.00 85.75 88 ARG A C 1
ATOM 709 O O . ARG A 1 88 ? -1.267 -3.524 -11.089 1.00 85.75 88 ARG A O 1
ATOM 716 N N . LYS A 1 89 ? -2.736 -1.815 -11.131 1.00 83.69 89 LYS A N 1
ATOM 717 C CA . LYS A 1 89 ? -2.538 -1.487 -12.559 1.00 83.69 89 LYS A CA 1
ATOM 718 C C . LYS A 1 89 ? -1.091 -1.089 -12.860 1.00 83.69 89 LYS A C 1
ATOM 720 O O . LYS A 1 89 ? -0.567 -1.455 -13.908 1.00 83.69 89 LYS A O 1
ATOM 725 N N . LEU A 1 90 ? -0.421 -0.398 -11.933 1.00 80.50 90 LEU A N 1
ATOM 726 C CA . LEU A 1 90 ? 0.989 -0.015 -12.086 1.00 80.50 90 LEU A CA 1
ATOM 727 C C . LEU A 1 90 ? 1.956 -1.213 -12.030 1.00 80.50 90 LEU A C 1
ATOM 729 O O . LEU A 1 90 ? 3.051 -1.137 -12.594 1.00 80.50 90 LEU A O 1
ATOM 733 N N . SER A 1 91 ? 1.563 -2.319 -11.381 1.00 76.06 91 SER A N 1
ATOM 734 C CA . SER A 1 91 ? 2.3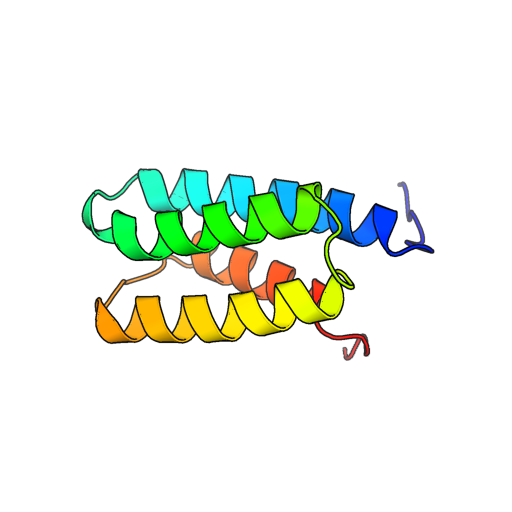47 -3.566 -11.347 1.00 76.06 91 SER A CA 1
ATOM 735 C C . SER A 1 91 ? 2.193 -4.420 -12.609 1.00 76.06 91 SER A C 1
ATOM 737 O O . SER A 1 91 ? 3.136 -5.102 -13.016 1.00 76.06 91 SER A O 1
ATOM 739 N N . SER A 1 92 ? 1.023 -4.383 -13.256 1.00 68.94 92 SER A N 1
ATOM 740 C CA . SER A 1 92 ? 0.762 -5.175 -14.454 1.00 68.94 92 SER A CA 1
ATOM 741 C C . SER A 1 92 ? 1.418 -4.531 -15.673 1.00 68.94 92 SER A C 1
ATOM 743 O O . SER A 1 92 ? 0.985 -3.494 -16.161 1.00 68.94 92 SER A O 1
ATOM 745 N N . ILE A 1 93 ? 2.448 -5.188 -16.209 1.00 58.09 93 ILE A N 1
ATOM 746 C CA . ILE A 1 93 ? 3.189 -4.768 -17.417 1.00 58.09 93 ILE A CA 1
ATOM 747 C C . ILE A 1 93 ? 2.285 -4.731 -18.668 1.00 58.09 93 ILE A C 1
ATOM 749 O O . ILE A 1 93 ? 2.634 -4.135 -19.684 1.00 58.09 93 ILE A O 1
ATOM 753 N N . ARG A 1 94 ? 1.108 -5.363 -18.601 1.00 51.69 94 ARG A N 1
ATOM 754 C CA . ARG A 1 94 ? 0.125 -5.423 -19.678 1.00 51.69 94 ARG A CA 1
ATOM 755 C C . ARG A 1 94 ? -1.088 -4.579 -19.293 1.00 51.69 94 ARG A C 1
ATOM 757 O O . ARG A 1 94 ? -1.924 -5.024 -18.513 1.00 51.69 94 ARG A O 1
ATOM 764 N N . TYR A 1 95 ? -1.164 -3.371 -19.849 1.00 43.97 95 TYR A N 1
ATOM 765 C CA . TYR A 1 95 ? -2.405 -2.601 -19.903 1.00 43.97 95 TYR A CA 1
ATOM 766 C C . TYR A 1 95 ? -3.469 -3.473 -20.579 1.00 43.97 95 TYR A C 1
ATOM 768 O O . TYR A 1 95 ? -3.325 -3.838 -21.744 1.00 43.97 95 TYR A O 1
ATOM 776 N N . GLY A 1 96 ? -4.484 -3.869 -19.821 1.00 44.81 96 GLY A N 1
ATOM 777 C CA . GLY A 1 96 ? -5.610 -4.652 -20.306 1.00 44.81 96 GLY A CA 1
ATOM 778 C C . GLY A 1 96 ? -6.910 -4.051 -19.803 1.00 44.81 96 GLY A C 1
ATOM 779 O O . GLY A 1 96 ? -7.448 -4.536 -18.813 1.00 44.81 96 GLY A O 1
ATOM 780 N N . TYR A 1 97 ? -7.361 -2.988 -20.469 1.00 39.22 97 TYR A N 1
ATOM 781 C CA . TYR A 1 97 ? -8.754 -2.802 -20.879 1.00 39.22 97 TYR A CA 1
ATOM 782 C C . TYR A 1 97 ? -8.801 -1.810 -22.042 1.00 39.22 97 TYR A C 1
ATOM 784 O O . TYR A 1 97 ? -8.166 -0.739 -21.907 1.00 39.22 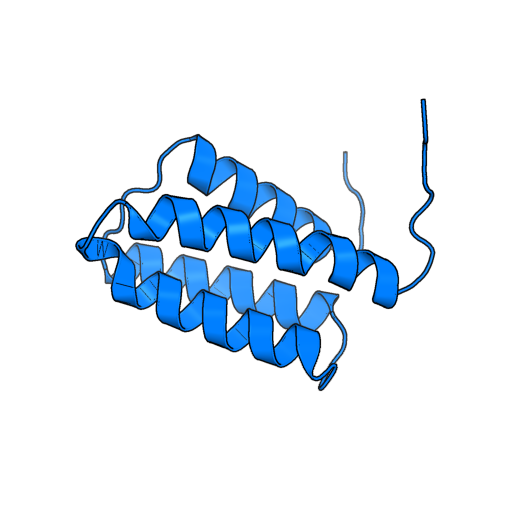97 TYR A O 1
#

Foldseek 3Di:
DDDDDDDDLVVLLVVQLVLLVVLLVVLVVDPLSVQLNVLSVVLSVCSVVPVDRLLVSLVVNLVSNVVSCVVSVPDDDPSSVVSNVVSNCSNDPDDDD

InterPro domains:
  IPR015046 Lactococcin-A immunity protein-like [PF08951] (12-91)
  IPR053739 Bacteriocin Immunity Domain-containing Protein [G3DSA:1.20.1440.140] (1-97)

pLDDT: mean 79.23, std 15.16, range [36.09, 92.06]

Organism: Leuconostoc carnosum (NCBI:txid1252)

Radius of gyration: 13.42 Å; chains: 1; bounding box: 31×30×36 Å